Protein AF-A0A963H9W5-F1 (afdb_monomer)

Nearest PDB structures (foldseek):
  5zyt-assembly2_B  TM=5.255E-01  e=1.092E-01  Homo sapiens
  5zyt-assembly4_D  TM=5.184E-01  e=1.950E-01  Homo sapiens
  8xa9-assembly1_A  TM=5.156E-01  e=2.080E-01  Homo sapiens
  8xa9-assembly2_B  TM=5.276E-01  e=2.524E-01  Homo sapiens
  5zyv-assembly1_A  TM=4.195E-01  e=1.507E-01  Homo sapiens

Structure (mmCIF, N/CA/C/O backbone):
data_AF-A0A963H9W5-F1
#
_entry.id   AF-A0A963H9W5-F1
#
loop_
_atom_site.group_PDB
_atom_site.id
_atom_site.type_symbol
_atom_site.label_atom_id
_atom_site.label_alt_id
_atom_site.label_comp_id
_atom_site.label_asym_id
_atom_site.label_entity_id
_atom_site.label_seq_id
_atom_site.pdbx_PDB_ins_code
_atom_site.Cartn_x
_atom_site.Cartn_y
_atom_site.Cartn_z
_atom_site.occupancy
_atom_site.B_iso_or_equiv
_atom_site.auth_seq_id
_atom_site.auth_comp_id
_atom_site.auth_asym_id
_atom_site.auth_atom_id
_atom_site.pdbx_PDB_model_num
ATOM 1 N N . MET A 1 1 ? -11.598 -38.150 -34.534 1.00 44.69 1 MET A N 1
ATOM 2 C CA . MET A 1 1 ? -11.435 -37.574 -33.185 1.00 44.69 1 MET A CA 1
ATOM 3 C C . MET A 1 1 ? -10.420 -36.461 -33.322 1.00 44.69 1 MET A C 1
ATOM 5 O O . MET A 1 1 ? -9.277 -36.759 -33.633 1.00 44.69 1 MET A O 1
ATOM 9 N N . ASN A 1 2 ? -10.867 -35.208 -33.274 1.00 49.12 2 ASN A N 1
ATOM 10 C CA . ASN A 1 2 ? -9.996 -34.041 -33.373 1.00 49.12 2 ASN A CA 1
ATOM 11 C C . ASN A 1 2 ? -9.904 -33.465 -31.958 1.00 49.12 2 ASN A C 1
ATOM 13 O O . ASN A 1 2 ? -10.907 -32.974 -31.443 1.00 49.12 2 ASN A O 1
ATOM 17 N N . GLU A 1 3 ? -8.753 -33.626 -31.313 1.00 48.59 3 GLU A N 1
ATOM 18 C CA . GLU A 1 3 ? -8.461 -33.019 -30.011 1.00 48.59 3 GLU A CA 1
ATOM 19 C C . GLU A 1 3 ? -8.420 -31.488 -30.178 1.00 48.59 3 GLU A C 1
ATOM 21 O O . GLU A 1 3 ? -7.770 -31.000 -31.111 1.00 48.59 3 GLU A O 1
ATOM 26 N N . PRO A 1 4 ? -9.098 -30.699 -29.328 1.00 56.75 4 PRO A N 1
ATOM 27 C CA . PRO A 1 4 ? -8.979 -29.253 -29.380 1.00 56.75 4 PRO A CA 1
ATOM 28 C C . PRO A 1 4 ? -7.600 -28.851 -28.838 1.00 56.75 4 PRO A C 1
ATOM 30 O O . PRO A 1 4 ? -7.274 -29.073 -27.675 1.00 56.75 4 PRO A O 1
ATOM 33 N N . SER A 1 5 ? -6.777 -28.246 -29.695 1.00 60.03 5 SER A N 1
ATOM 34 C CA . SER A 1 5 ? -5.525 -27.606 -29.290 1.00 60.03 5 SER A CA 1
ATOM 35 C C . SER A 1 5 ? -5.830 -26.452 -28.324 1.00 60.03 5 SER A C 1
ATOM 37 O O . SER A 1 5 ? -6.477 -25.473 -28.695 1.00 60.03 5 SER A O 1
ATOM 39 N N . LEU A 1 6 ? -5.380 -26.577 -27.073 1.00 58.16 6 LEU A N 1
ATOM 40 C CA . LEU A 1 6 ? -5.360 -25.489 -26.093 1.00 58.16 6 LEU A CA 1
ATOM 41 C C . LEU A 1 6 ? -4.400 -24.398 -26.596 1.00 58.16 6 LEU A C 1
ATOM 43 O O . LEU A 1 6 ? -3.185 -24.588 -26.616 1.00 58.16 6 LEU A O 1
ATOM 47 N N . SER A 1 7 ? -4.948 -23.268 -27.048 1.00 60.91 7 SER A N 1
ATOM 48 C CA . SER A 1 7 ? -4.174 -22.131 -27.559 1.00 60.91 7 SER A CA 1
ATOM 49 C C . SER A 1 7 ? -3.337 -21.481 -26.450 1.00 60.91 7 SER A C 1
ATOM 51 O O . SER A 1 7 ? -3.874 -21.065 -25.425 1.00 60.91 7 SER A O 1
ATOM 53 N N . ALA A 1 8 ? -2.025 -21.354 -26.672 1.00 62.16 8 ALA A N 1
ATOM 54 C CA . ALA A 1 8 ? -1.064 -20.715 -25.763 1.00 62.16 8 ALA A CA 1
ATOM 55 C C . ALA A 1 8 ? -0.986 -19.176 -25.899 1.00 62.16 8 ALA A C 1
ATOM 57 O O . ALA A 1 8 ? -0.266 -18.524 -25.141 1.00 62.16 8 ALA A O 1
ATOM 58 N N . ALA A 1 9 ? -1.729 -18.584 -26.842 1.00 64.06 9 ALA A N 1
ATOM 59 C CA . ALA A 1 9 ? -1.754 -17.141 -27.097 1.00 64.06 9 ALA A CA 1
ATOM 60 C C . ALA A 1 9 ? -2.045 -16.251 -25.860 1.00 64.06 9 ALA A C 1
ATOM 62 O O . ALA A 1 9 ? -1.303 -15.288 -25.661 1.00 64.06 9 ALA A O 1
ATOM 63 N N . PRO A 1 10 ? -3.023 -16.561 -24.976 1.00 72.12 10 PRO A N 1
ATOM 64 C CA . PRO A 1 10 ? -3.359 -15.662 -23.86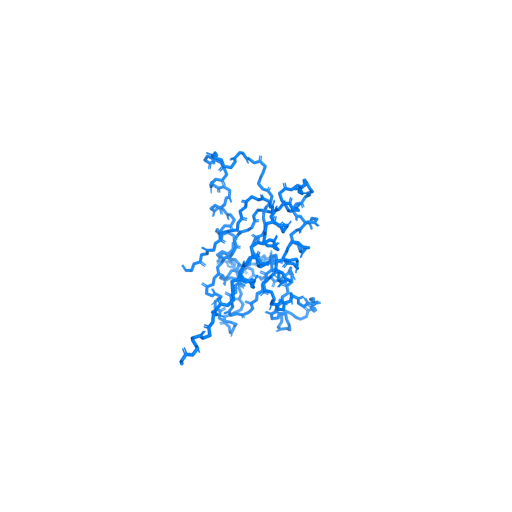6 1.00 72.12 10 PRO A CA 1
ATOM 65 C C . PRO A 1 10 ? -2.260 -15.590 -22.795 1.00 72.12 10 PRO A C 1
ATOM 67 O O . PRO A 1 10 ? -2.052 -14.543 -22.185 1.00 72.12 10 PRO A O 1
ATOM 70 N N . ALA A 1 11 ? -1.503 -16.672 -22.582 1.00 73.62 11 ALA A N 1
ATOM 71 C CA . ALA A 1 11 ? -0.398 -16.680 -21.622 1.00 73.62 11 ALA A CA 1
ATOM 72 C C . ALA A 1 11 ? 0.806 -15.860 -22.121 1.00 73.62 11 ALA A C 1
ATOM 74 O O . ALA A 1 11 ? 1.461 -15.170 -21.336 1.00 73.62 11 ALA A O 1
ATOM 75 N N . ALA A 1 12 ? 1.082 -15.899 -23.429 1.00 75.00 12 ALA A N 1
ATOM 76 C CA . ALA A 1 12 ? 2.146 -15.105 -24.039 1.00 75.00 12 ALA A CA 1
ATOM 77 C C . ALA A 1 12 ? 1.835 -13.596 -23.995 1.00 75.00 12 ALA A C 1
ATOM 79 O O . ALA A 1 12 ? 2.710 -12.800 -23.648 1.00 75.00 12 ALA A O 1
ATOM 80 N N . GLU A 1 13 ? 0.588 -13.200 -24.270 1.00 78.38 13 GLU A N 1
ATOM 81 C CA . GLU A 1 13 ? 0.131 -11.804 -24.171 1.00 78.38 13 GLU A CA 1
ATOM 82 C C . GLU A 1 13 ? 0.162 -11.271 -22.729 1.00 78.38 13 GLU A C 1
ATOM 84 O O .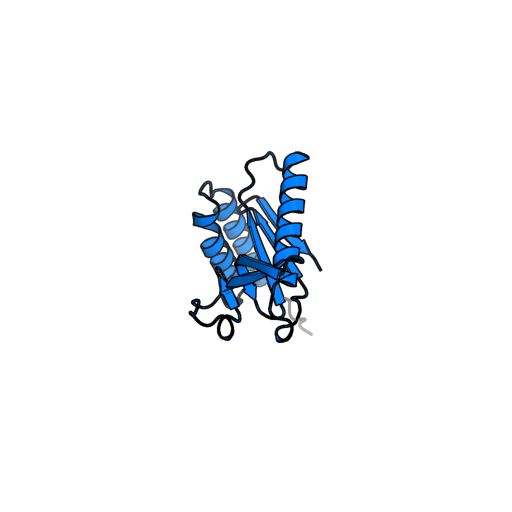 GLU A 1 13 ? 0.617 -10.146 -22.492 1.00 78.38 13 GLU A O 1
ATOM 89 N N . ALA A 1 14 ? -0.240 -12.090 -21.750 1.00 79.88 14 ALA A N 1
ATOM 90 C CA . ALA A 1 14 ? -0.131 -11.749 -20.331 1.00 79.88 14 ALA A CA 1
ATOM 91 C C . ALA A 1 14 ? 1.334 -11.532 -19.910 1.00 79.88 14 ALA A C 1
ATOM 93 O O . ALA A 1 14 ? 1.658 -10.543 -19.249 1.00 79.88 14 ALA A O 1
ATOM 94 N N . SER A 1 15 ? 2.245 -12.405 -20.355 1.00 84.00 15 SER A N 1
ATOM 95 C CA . SER A 1 15 ? 3.680 -12.259 -20.086 1.00 84.00 15 SER A CA 1
ATOM 96 C C . SER A 1 15 ? 4.271 -10.998 -20.727 1.00 84.00 15 SER A C 1
ATOM 98 O O . SER A 1 15 ? 5.108 -10.339 -20.109 1.00 84.00 15 SER A O 1
ATOM 100 N N . ALA A 1 16 ? 3.848 -10.641 -21.943 1.00 87.62 16 ALA A N 1
ATOM 101 C CA . ALA A 1 16 ? 4.291 -9.419 -22.614 1.00 87.62 16 ALA A CA 1
ATOM 102 C C . ALA A 1 16 ? 3.790 -8.157 -21.890 1.00 87.62 16 ALA A C 1
ATOM 104 O O . ALA A 1 16 ? 4.560 -7.219 -21.677 1.00 87.62 16 ALA A O 1
ATOM 105 N N . SER A 1 17 ? 2.531 -8.161 -21.443 1.00 91.62 17 SER A N 1
ATOM 106 C CA . SER A 1 17 ? 1.947 -7.069 -20.652 1.00 91.62 17 SER A CA 1
ATOM 107 C C . SER A 1 17 ? 2.672 -6.880 -19.316 1.00 91.62 17 SER A C 1
ATOM 109 O O . SER A 1 17 ? 3.019 -5.755 -18.952 1.00 91.62 17 SER A O 1
ATOM 111 N N . ALA A 1 18 ? 2.989 -7.977 -18.619 1.00 93.69 18 ALA A N 1
ATOM 112 C CA . ALA A 1 18 ? 3.764 -7.934 -17.380 1.00 93.69 18 ALA A CA 1
ATOM 113 C C . ALA A 1 18 ? 5.188 -7.397 -17.609 1.00 93.69 18 ALA A C 1
ATOM 115 O O . ALA A 1 18 ? 5.662 -6.550 -16.850 1.00 93.69 18 ALA A O 1
ATOM 116 N N . 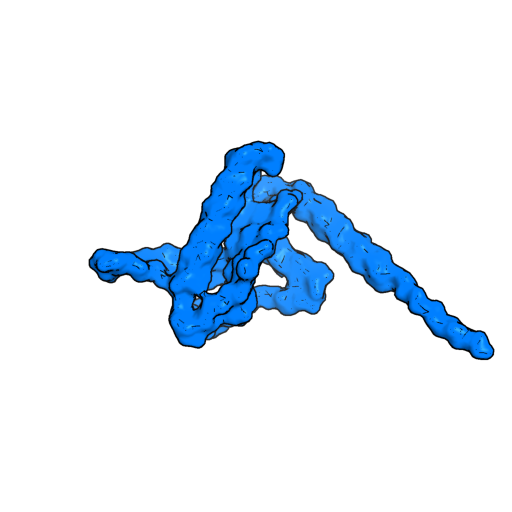ALA A 1 19 ? 5.861 -7.828 -18.681 1.00 95.38 19 ALA A N 1
ATOM 117 C CA . ALA A 1 19 ? 7.190 -7.329 -19.031 1.00 95.38 19 ALA A CA 1
ATOM 118 C C . ALA A 1 19 ? 7.181 -5.820 -19.332 1.00 95.38 19 ALA A C 1
ATOM 120 O O . ALA A 1 19 ? 8.050 -5.092 -18.850 1.00 95.38 19 ALA A O 1
ATOM 121 N N . ALA A 1 20 ? 6.178 -5.333 -20.071 1.00 95.62 20 ALA A N 1
ATOM 122 C CA . ALA A 1 20 ? 6.015 -3.909 -20.362 1.00 95.62 20 ALA A CA 1
ATOM 123 C C . ALA A 1 20 ? 5.752 -3.082 -19.090 1.00 95.62 20 ALA A C 1
ATOM 125 O O . ALA A 1 20 ? 6.347 -2.017 -18.910 1.00 95.62 20 ALA A O 1
ATOM 126 N N . PHE A 1 21 ? 4.915 -3.592 -18.179 1.00 95.50 21 PHE A N 1
ATOM 127 C CA . PHE A 1 21 ? 4.675 -2.978 -16.871 1.00 95.50 21 PHE A CA 1
ATOM 128 C C . PHE A 1 21 ? 5.969 -2.863 -16.051 1.00 95.50 21 PHE A C 1
ATOM 130 O O . PHE A 1 21 ? 6.301 -1.779 -15.567 1.00 95.50 21 PHE A O 1
ATOM 137 N N . VAL A 1 22 ? 6.735 -3.955 -15.940 1.00 94.94 22 VAL A N 1
ATOM 138 C CA . VAL A 1 22 ? 8.008 -3.971 -15.203 1.00 94.94 22 VAL A CA 1
ATOM 139 C C . VAL A 1 22 ? 9.018 -3.008 -15.829 1.00 94.94 22 VAL A C 1
ATOM 141 O O . VAL A 1 22 ? 9.664 -2.257 -15.102 1.00 94.94 22 VAL A O 1
ATOM 144 N N . ALA A 1 23 ? 9.139 -2.981 -17.160 1.00 95.06 23 ALA A N 1
ATOM 145 C CA . ALA A 1 23 ? 10.058 -2.083 -17.859 1.00 95.06 23 ALA A CA 1
ATOM 146 C C . ALA A 1 23 ? 9.743 -0.603 -17.587 1.00 95.06 23 ALA A C 1
ATOM 148 O O . ALA A 1 23 ? 10.649 0.169 -17.274 1.00 95.06 23 ALA A O 1
ATOM 149 N N . ARG A 1 24 ? 8.459 -0.220 -17.640 1.00 94.62 24 ARG A N 1
ATOM 150 C CA . ARG A 1 24 ? 8.003 1.142 -17.328 1.00 94.62 24 ARG A CA 1
ATOM 151 C C . ARG A 1 24 ? 8.392 1.556 -15.912 1.00 94.62 24 ARG A C 1
ATOM 153 O O . ARG A 1 24 ? 8.981 2.615 -15.722 1.00 94.62 24 ARG A O 1
ATOM 160 N N . TRP A 1 25 ? 8.057 0.734 -14.921 1.00 95.06 25 TRP A N 1
ATOM 161 C CA . TRP A 1 25 ? 8.214 1.116 -13.517 1.00 95.06 25 TRP A CA 1
ATOM 162 C C . TRP A 1 25 ? 9.637 0.957 -12.986 1.00 95.06 25 TRP A C 1
ATOM 164 O O . TRP A 1 25 ? 10.014 1.688 -12.076 1.00 95.06 25 TRP A O 1
ATOM 174 N N . ARG A 1 26 ? 10.468 0.102 -13.598 1.00 92.06 26 ARG A N 1
ATOM 175 C CA . ARG A 1 26 ? 11.921 0.082 -13.347 1.00 92.06 26 ARG A CA 1
ATOM 176 C C . ARG A 1 26 ? 12.618 1.378 -13.758 1.00 92.06 26 ARG A C 1
ATOM 178 O O . ARG A 1 26 ? 13.614 1.740 -13.146 1.00 92.06 26 ARG A O 1
ATOM 185 N N . ALA A 1 27 ? 12.111 2.067 -14.779 1.00 89.81 27 ALA A N 1
ATOM 186 C CA . ALA A 1 27 ? 12.678 3.329 -15.253 1.00 89.81 27 ALA A CA 1
ATOM 187 C C . ALA A 1 27 ? 12.223 4.557 -14.436 1.00 89.81 27 ALA A C 1
ATOM 189 O O . ALA A 1 27 ? 12.687 5.663 -14.699 1.00 89.81 27 ALA A O 1
ATOM 190 N N . ALA A 1 28 ? 11.314 4.392 -13.468 1.00 87.62 28 ALA A N 1
ATOM 191 C CA . ALA A 1 28 ? 10.773 5.499 -12.687 1.00 87.62 28 ALA A CA 1
ATOM 192 C C . ALA A 1 28 ? 11.729 5.928 -11.552 1.00 87.62 28 ALA A C 1
ATOM 194 O O . ALA A 1 28 ? 11.960 5.198 -10.584 1.00 87.62 28 ALA A O 1
ATOM 195 N N . ASP A 1 29 ? 12.231 7.160 -11.620 1.00 79.06 29 ASP A N 1
ATOM 196 C CA . ASP A 1 29 ? 13.171 7.753 -10.655 1.00 79.06 29 ASP A CA 1
ATOM 197 C C . ASP A 1 29 ? 12.535 8.797 -9.711 1.00 79.06 29 ASP A C 1
ATOM 199 O O . ASP A 1 29 ? 13.181 9.273 -8.774 1.00 79.06 29 ASP A O 1
ATOM 203 N N . GLY A 1 30 ? 11.249 9.105 -9.911 1.00 77.75 30 GLY A N 1
ATOM 204 C CA . GLY A 1 30 ? 10.473 10.038 -9.088 1.00 77.75 30 GLY A CA 1
ATOM 205 C C . GLY A 1 30 ? 10.333 9.638 -7.609 1.00 77.75 30 GLY A C 1
ATOM 206 O O . GLY A 1 30 ? 10.663 8.522 -7.190 1.00 77.75 30 GLY A O 1
ATOM 207 N N . SER A 1 31 ? 9.832 10.576 -6.795 1.00 79.81 31 SER A N 1
ATOM 208 C CA . SER A 1 31 ? 9.613 10.366 -5.357 1.00 79.81 31 SER A CA 1
ATOM 209 C C . SER A 1 31 ? 8.552 9.295 -5.073 1.00 79.81 31 SER A C 1
ATOM 211 O O . SER A 1 31 ? 7.727 8.974 -5.926 1.00 79.81 31 SER A O 1
ATOM 213 N N . GLU A 1 32 ? 8.559 8.775 -3.842 1.00 72.81 32 GLU A N 1
ATOM 214 C CA . GLU A 1 32 ? 7.559 7.826 -3.327 1.00 72.81 32 GLU A CA 1
ATOM 215 C C . GLU A 1 32 ? 6.129 8.307 -3.606 1.00 72.81 32 GLU A C 1
ATOM 217 O O . GLU A 1 32 ? 5.382 7.656 -4.337 1.00 72.81 32 GLU A O 1
ATOM 222 N N . LEU A 1 33 ? 5.803 9.513 -3.124 1.00 78.12 33 LEU A N 1
ATOM 223 C CA . LEU A 1 33 ? 4.481 10.130 -3.242 1.00 78.12 33 LEU A CA 1
ATOM 224 C C . LEU A 1 33 ? 4.063 10.387 -4.698 1.00 78.12 33 LEU A C 1
ATOM 226 O O . LEU A 1 33 ? 2.876 10.361 -5.004 1.00 78.12 33 LEU A O 1
ATOM 230 N N . ALA A 1 34 ? 5.019 10.626 -5.600 1.00 83.88 34 ALA A N 1
ATOM 231 C CA . ALA A 1 34 ? 4.712 10.919 -6.998 1.00 83.88 34 ALA A CA 1
ATOM 232 C C . ALA A 1 34 ? 4.206 9.689 -7.766 1.00 83.88 34 ALA A C 1
ATOM 234 O O . ALA A 1 34 ? 3.433 9.837 -8.709 1.00 83.88 34 ALA A O 1
ATOM 235 N N . ASN A 1 35 ? 4.646 8.485 -7.382 1.00 90.38 35 ASN A N 1
ATOM 236 C CA . ASN A 1 35 ? 4.518 7.310 -8.240 1.00 90.38 35 ASN A CA 1
ATOM 237 C C . ASN A 1 35 ? 3.620 6.206 -7.682 1.00 90.38 35 ASN A C 1
ATOM 239 O O . ASN A 1 35 ? 3.022 5.490 -8.483 1.00 90.38 35 ASN A O 1
ATOM 243 N N . TYR A 1 36 ? 3.497 6.036 -6.360 1.00 94.06 36 TYR A N 1
ATOM 244 C CA . TYR A 1 36 ? 2.861 4.825 -5.822 1.00 94.06 36 TYR A CA 1
ATOM 245 C C . TYR A 1 36 ? 1.381 4.678 -6.222 1.00 94.06 36 TYR A C 1
ATOM 247 O O . TYR A 1 36 ? 0.960 3.580 -6.578 1.00 94.06 36 TYR A O 1
ATOM 255 N N . GLN A 1 37 ? 0.591 5.760 -6.235 1.00 96.38 37 GLN A N 1
ATOM 256 C CA . GLN A 1 37 ? -0.831 5.678 -6.609 1.00 96.38 37 GLN A CA 1
ATOM 257 C C . GLN A 1 37 ? -1.010 5.305 -8.082 1.00 96.38 37 GLN A C 1
ATOM 259 O O . GLN A 1 37 ? -1.837 4.455 -8.422 1.00 96.38 37 GLN A O 1
ATOM 264 N N . LEU A 1 38 ? -0.201 5.903 -8.963 1.00 96.25 38 LEU A N 1
ATOM 265 C CA . LEU A 1 38 ? -0.214 5.579 -10.386 1.00 96.25 38 LEU A CA 1
ATOM 266 C C . LEU A 1 38 ? 0.293 4.149 -10.627 1.00 96.25 38 LEU A C 1
ATOM 268 O O . LEU A 1 38 ? -0.298 3.429 -11.425 1.00 96.25 38 LEU A O 1
ATOM 272 N N . PHE A 1 39 ? 1.317 3.710 -9.889 1.00 96.88 39 PHE A N 1
ATOM 273 C CA . PHE A 1 39 ? 1.811 2.333 -9.91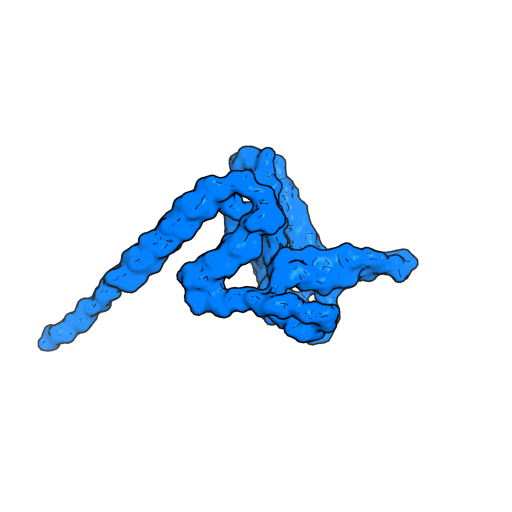3 1.00 96.88 39 PHE A CA 1
ATOM 274 C C . PHE A 1 39 ? 0.725 1.332 -9.527 1.00 96.88 39 PHE A C 1
ATOM 276 O O . PHE A 1 39 ? 0.481 0.388 -10.273 1.00 96.88 39 PHE A O 1
ATOM 283 N N . VAL A 1 40 ? 0.038 1.551 -8.403 1.00 97.69 40 VAL A N 1
ATOM 284 C CA . VAL A 1 40 ? -1.053 0.679 -7.943 1.00 97.69 40 VAL A CA 1
ATOM 285 C C . VAL A 1 40 ? -2.203 0.670 -8.950 1.00 97.69 40 VAL A C 1
ATOM 287 O O . VAL A 1 40 ? -2.737 -0.392 -9.251 1.00 97.69 40 VAL A O 1
ATOM 290 N N . THR A 1 41 ? -2.550 1.820 -9.529 1.00 97.88 41 THR A N 1
ATOM 291 C CA . THR A 1 41 ? -3.596 1.914 -10.562 1.00 97.88 41 THR A CA 1
ATOM 292 C C . THR A 1 41 ? -3.222 1.126 -11.822 1.00 97.88 41 THR A C 1
ATOM 294 O O . THR A 1 41 ? -4.037 0.368 -12.352 1.00 97.88 41 THR A O 1
ATOM 297 N N . ASP A 1 42 ? -1.981 1.259 -12.295 1.00 97.50 42 ASP A N 1
ATOM 298 C CA . ASP A 1 42 ? -1.479 0.494 -13.439 1.00 97.50 42 ASP A CA 1
ATOM 299 C C . ASP A 1 42 ? -1.382 -1.008 -13.117 1.00 97.50 42 ASP A C 1
ATOM 301 O O . ASP A 1 42 ? -1.657 -1.830 -13.990 1.00 97.50 42 ASP A O 1
ATOM 305 N N . LEU A 1 43 ? -1.049 -1.377 -11.874 1.00 96.94 43 LEU A N 1
ATOM 306 C CA . LEU A 1 43 ? -1.023 -2.769 -11.418 1.00 96.94 43 LEU A CA 1
ATOM 307 C C . LEU A 1 43 ? -2.432 -3.373 -11.396 1.00 96.94 43 LEU A C 1
ATOM 309 O O . LEU A 1 43 ? -2.617 -4.484 -11.882 1.00 96.94 43 LEU A O 1
ATOM 313 N N . CYS A 1 44 ? -3.436 -2.639 -10.906 1.00 97.94 44 CYS A N 1
ATOM 314 C CA . CYS A 1 44 ? -4.836 -3.061 -10.977 1.00 97.94 44 CYS A CA 1
ATOM 315 C C . CYS A 1 44 ? -5.267 -3.320 -12.424 1.00 97.94 44 CYS A C 1
ATOM 317 O O . CYS A 1 44 ? -5.877 -4.348 -12.703 1.00 97.94 44 CYS A O 1
ATOM 319 N N . ARG A 1 45 ? -4.894 -2.428 -13.353 1.00 97.19 45 ARG A N 1
ATOM 320 C CA . ARG A 1 45 ? -5.179 -2.602 -14.784 1.00 97.19 45 ARG A CA 1
ATOM 321 C C . ARG A 1 45 ? -4.488 -3.837 -15.363 1.00 97.19 45 ARG A C 1
ATOM 323 O O . ARG A 1 45 ? -5.106 -4.558 -16.134 1.00 97.19 45 ARG A O 1
ATOM 330 N N . LEU A 1 46 ? -3.226 -4.081 -15.003 1.00 96.56 46 LEU A N 1
ATOM 331 C CA . LEU A 1 46 ? -2.490 -5.271 -15.442 1.00 96.56 46 LEU A CA 1
ATOM 332 C C . LEU A 1 46 ? -3.149 -6.566 -14.945 1.00 96.56 46 LEU A C 1
ATOM 334 O O . LEU A 1 46 ? -3.183 -7.551 -15.675 1.00 96.56 46 LEU A O 1
ATOM 338 N N . LEU A 1 47 ? -3.641 -6.561 -13.705 1.00 94.75 47 LEU A N 1
ATOM 339 C CA . LEU A 1 47 ? -4.273 -7.713 -13.059 1.00 94.75 47 LEU A CA 1
ATOM 340 C C . LEU A 1 47 ? -5.771 -7.854 -13.376 1.00 94.75 47 LEU A C 1
ATOM 342 O O . LEU A 1 47 ? -6.389 -8.794 -12.884 1.00 94.75 47 LEU A O 1
ATOM 346 N N . ASP A 1 48 ? -6.343 -6.934 -14.156 1.00 96.12 48 ASP A N 1
ATOM 347 C CA . ASP A 1 48 ? -7.779 -6.846 -14.449 1.00 96.12 48 ASP A CA 1
ATOM 348 C C . ASP A 1 48 ? -8.661 -6.860 -13.184 1.00 96.12 48 ASP A C 1
ATOM 350 O O . ASP A 1 48 ? -9.660 -7.571 -13.069 1.00 96.12 48 ASP A O 1
ATOM 354 N N . VAL A 1 49 ? -8.264 -6.068 -12.183 1.00 96.69 49 VAL A N 1
ATOM 355 C CA . VAL A 1 49 ? -9.024 -5.873 -10.940 1.00 96.69 49 VAL A CA 1
ATOM 356 C C . VAL A 1 49 ? -9.449 -4.413 -10.783 1.00 96.69 49 VAL A C 1
ATOM 358 O O . VAL A 1 49 ? -8.786 -3.516 -11.315 1.00 96.69 49 VAL A O 1
ATOM 361 N N . PRO A 1 50 ? -10.522 -4.129 -10.017 1.00 97.81 50 PRO A N 1
ATOM 362 C CA . PRO A 1 50 ? -10.903 -2.756 -9.708 1.00 97.81 50 PRO A CA 1
ATOM 363 C C . PRO A 1 50 ? -9.743 -1.961 -9.098 1.00 97.81 50 PRO A C 1
ATOM 365 O O . PRO A 1 50 ? -8.920 -2.504 -8.358 1.00 97.81 50 PRO A O 1
ATOM 368 N N . SER A 1 51 ? -9.688 -0.666 -9.398 1.00 98.00 51 SER A N 1
ATOM 369 C CA . SER A 1 51 ? -8.782 0.283 -8.743 1.00 98.00 51 SER A CA 1
ATOM 370 C C . SER A 1 51 ? -9.410 0.851 -7.462 1.00 98.00 51 SER A C 1
ATOM 372 O O . SER A 1 51 ? -10.630 0.758 -7.308 1.00 98.00 51 SER A O 1
ATOM 374 N N . PRO A 1 52 ? -8.610 1.439 -6.551 1.00 98.31 52 PRO A N 1
ATOM 375 C CA . PRO A 1 52 ? -9.145 2.153 -5.394 1.00 98.31 52 PRO A CA 1
ATOM 376 C C . PRO A 1 52 ? -10.106 3.278 -5.803 1.00 98.31 52 PRO A C 1
ATOM 378 O O . PRO A 1 52 ? -9.910 3.939 -6.824 1.00 98.31 52 PRO A O 1
ATOM 381 N N . GLU A 1 53 ? -11.126 3.500 -4.985 1.00 98.00 53 GLU A N 1
ATOM 382 C CA . GLU A 1 53 ? -12.144 4.534 -5.150 1.00 98.00 53 GLU A CA 1
ATOM 383 C C . GLU A 1 53 ? -11.669 5.889 -4.587 1.00 98.00 53 GLU A C 1
ATOM 385 O O . GLU A 1 53 ? -10.718 5.946 -3.793 1.00 98.00 53 GLU A O 1
ATOM 390 N N . PRO A 1 54 ? -12.311 7.008 -4.979 1.00 97.44 54 PRO A N 1
ATOM 391 C CA . PRO A 1 54 ? -12.086 8.301 -4.342 1.00 97.44 54 PRO A CA 1
ATOM 392 C C . PRO A 1 54 ? -12.325 8.236 -2.829 1.00 97.44 54 PRO A C 1
ATOM 394 O O . PRO A 1 54 ? -13.293 7.641 -2.367 1.00 97.44 54 PRO A O 1
ATOM 397 N N . ALA A 1 55 ? -11.457 8.882 -2.051 1.00 96.44 55 ALA A N 1
ATOM 398 C CA . ALA A 1 55 ? -11.631 8.948 -0.607 1.00 96.44 55 ALA A CA 1
ATOM 399 C C . ALA A 1 55 ? -12.760 9.916 -0.213 1.00 96.44 55 ALA A C 1
ATOM 401 O O . ALA A 1 55 ? -12.899 11.004 -0.774 1.00 96.44 55 ALA A O 1
ATOM 402 N N . HIS A 1 56 ? -13.505 9.537 0.819 1.00 95.38 56 HIS A N 1
ATOM 403 C CA . HIS A 1 56 ? -14.534 10.331 1.478 1.00 95.38 56 HIS A CA 1
ATOM 404 C C . HIS A 1 56 ? -14.056 10.841 2.846 1.00 95.38 56 HIS A C 1
ATOM 406 O O . HIS A 1 56 ? -13.131 10.285 3.452 1.00 95.38 56 HIS A O 1
ATOM 412 N N . ASP A 1 57 ? -14.702 11.895 3.356 1.00 93.19 57 ASP A N 1
ATOM 413 C CA . ASP A 1 57 ? -14.402 12.445 4.684 1.00 93.19 57 ASP A CA 1
ATOM 414 C C . ASP A 1 57 ? -14.691 11.439 5.803 1.00 93.19 57 ASP A C 1
ATOM 416 O O . ASP A 1 57 ? -13.901 11.311 6.747 1.00 93.19 57 ASP A O 1
ATOM 420 N N . ASP A 1 58 ? -15.794 10.693 5.679 1.00 91.50 58 ASP A N 1
ATOM 421 C CA . ASP A 1 58 ? -16.101 9.599 6.585 1.00 91.50 58 ASP A CA 1
ATOM 422 C C . ASP A 1 58 ? -15.272 8.363 6.231 1.00 91.50 58 ASP A C 1
ATOM 424 O O . ASP A 1 58 ? -15.401 7.728 5.188 1.00 91.50 58 ASP A O 1
ATOM 428 N N . SER A 1 59 ? -14.418 7.992 7.174 1.00 88.50 59 SER A N 1
ATOM 429 C CA . SER A 1 59 ? -13.576 6.806 7.110 1.00 88.50 59 SER A CA 1
ATOM 430 C C . SER A 1 59 ? -14.348 5.495 6.920 1.00 88.50 59 SER A C 1
ATOM 432 O O . SER A 1 59 ? -13.781 4.535 6.401 1.00 88.50 59 SER A O 1
ATOM 434 N N . ARG A 1 60 ? -15.619 5.432 7.326 1.00 89.06 60 ARG A N 1
ATOM 435 C CA . ARG A 1 60 ? -16.459 4.233 7.184 1.00 89.06 60 ARG A CA 1
ATOM 436 C C . ARG A 1 60 ? -16.823 3.939 5.730 1.00 89.06 60 ARG A C 1
ATOM 438 O O . ARG A 1 60 ? -16.937 2.769 5.377 1.00 89.06 60 ARG A O 1
ATOM 445 N N . ASP A 1 61 ? -16.894 4.970 4.894 1.00 92.88 61 ASP A N 1
ATOM 446 C CA . ASP A 1 61 ? -17.194 4.843 3.463 1.00 92.88 61 ASP A CA 1
ATOM 447 C C . ASP A 1 61 ? -15.946 4.458 2.645 1.00 92.88 61 ASP A C 1
ATOM 449 O O . ASP A 1 61 ? -16.025 4.058 1.489 1.00 92.88 61 ASP A O 1
ATOM 453 N N . ASN A 1 62 ? -14.766 4.492 3.268 1.00 96.56 62 ASN A N 1
ATOM 454 C CA . ASN A 1 62 ? -13.481 4.239 2.625 1.00 96.56 62 ASN A CA 1
ATOM 455 C C . ASN A 1 62 ? -13.095 2.750 2.674 1.00 96.56 62 ASN A C 1
ATOM 457 O O . ASN A 1 62 ? -12.171 2.350 3.393 1.00 96.56 62 ASN A O 1
ATOM 461 N N . ALA A 1 63 ? -13.834 1.911 1.941 1.00 97.38 63 ALA A N 1
ATOM 462 C CA . ALA A 1 63 ? -13.617 0.461 1.901 1.00 97.38 63 ALA A CA 1
ATOM 463 C C . ALA A 1 63 ? -12.468 0.024 0.977 1.00 97.38 63 ALA A C 1
ATOM 465 O O . ALA A 1 63 ? -11.827 -0.985 1.266 1.00 97.38 63 ALA A O 1
ATOM 466 N N . TYR A 1 64 ? -12.183 0.761 -0.099 1.00 98.38 64 TYR A N 1
ATOM 467 C CA . TYR A 1 64 ? -11.016 0.534 -0.951 1.00 98.38 64 TYR A CA 1
ATOM 468 C C . TYR A 1 64 ? -10.478 1.866 -1.472 1.00 98.38 64 TYR A C 1
ATOM 470 O O . TYR A 1 64 ? -10.987 2.371 -2.461 1.00 98.38 64 TYR A O 1
ATOM 478 N N . VAL A 1 65 ? -9.492 2.462 -0.799 1.00 98.56 65 VAL A N 1
ATOM 479 C CA . VAL A 1 65 ? -9.034 3.831 -1.102 1.00 98.56 65 VAL A CA 1
ATOM 480 C C . VAL A 1 65 ? -7.526 3.984 -0.932 1.00 98.56 65 VAL A C 1
ATOM 482 O O . VAL A 1 65 ? -6.883 3.223 -0.199 1.00 98.56 65 VAL A O 1
ATOM 485 N N . PHE A 1 66 ? -6.980 5.024 -1.555 1.00 98.38 66 PHE A N 1
ATOM 486 C CA . PHE A 1 66 ? -5.673 5.559 -1.188 1.00 98.38 66 PHE A CA 1
ATOM 487 C C . PHE A 1 66 ? -5.756 6.419 0.081 1.00 98.38 66 PHE A C 1
ATOM 489 O O . PHE A 1 66 ? -6.811 6.958 0.416 1.00 98.38 66 PHE A O 1
ATOM 496 N N . GLU A 1 67 ? -4.629 6.562 0.778 1.00 97.00 67 GLU A N 1
ATOM 497 C CA . GLU A 1 67 ? -4.464 7.439 1.947 1.00 97.00 67 GLU A CA 1
ATOM 498 C C . GLU A 1 67 ? -5.519 7.251 3.060 1.00 97.00 67 GLU A C 1
ATOM 500 O O . GLU A 1 67 ? -5.969 8.213 3.698 1.00 97.00 67 GLU A O 1
ATOM 505 N N . ARG A 1 68 ? -5.918 6.003 3.342 1.00 97.62 68 ARG A N 1
ATOM 506 C CA . ARG A 1 68 ? -6.914 5.690 4.381 1.00 97.62 68 ARG A CA 1
ATOM 507 C C . ARG A 1 68 ? -6.422 6.174 5.745 1.00 97.62 68 ARG A C 1
ATOM 509 O O . ARG A 1 68 ? -5.4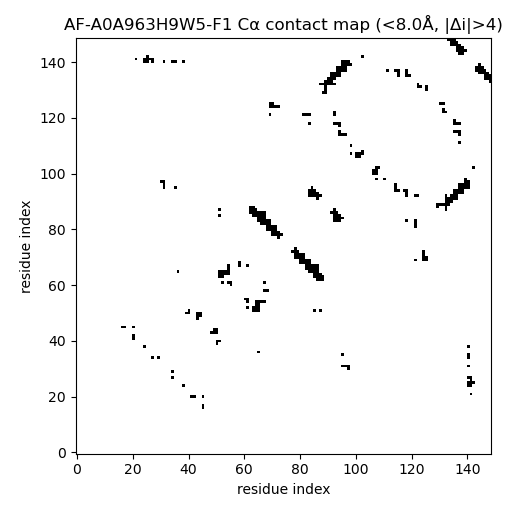75 5.630 6.311 1.00 97.62 68 ARG A O 1
ATOM 516 N N . ARG A 1 69 ? -7.104 7.176 6.303 1.00 97.00 69 ARG A N 1
ATOM 517 C CA . ARG A 1 69 ? -6.819 7.720 7.642 1.00 97.00 69 ARG A CA 1
ATOM 518 C C . ARG A 1 69 ? -7.032 6.659 8.718 1.00 97.00 69 ARG A C 1
ATOM 520 O O . ARG A 1 69 ? -8.021 5.938 8.672 1.00 97.00 69 ARG A O 1
ATOM 527 N N . VAL A 1 70 ? -6.160 6.608 9.715 1.00 95.94 70 VAL A N 1
ATOM 528 C CA . VAL A 1 70 ? -6.302 5.756 10.904 1.00 95.94 70 VAL A CA 1
ATOM 529 C C . VAL A 1 70 ? -5.874 6.513 12.157 1.00 95.94 70 VAL A C 1
ATOM 531 O O . VAL A 1 70 ? -5.145 7.504 12.080 1.00 95.94 70 VAL A O 1
ATOM 534 N N . SER A 1 71 ? -6.332 6.054 13.319 1.00 95.31 71 SER A N 1
ATOM 535 C CA . SER A 1 71 ? -5.972 6.630 14.615 1.00 95.31 71 SER A CA 1
ATOM 536 C C . SER A 1 71 ? -5.275 5.582 15.470 1.00 95.31 71 SER A C 1
ATOM 538 O O . SER A 1 71 ? -5.840 4.532 15.765 1.00 95.31 71 SER A O 1
ATOM 540 N N . PHE A 1 72 ? -4.056 5.881 15.895 1.00 94.50 72 PHE A N 1
ATOM 541 C CA . PHE A 1 72 ? -3.315 5.078 16.854 1.00 94.50 72 PHE A CA 1
ATOM 542 C C . PHE A 1 72 ? -3.689 5.507 18.263 1.00 94.50 72 PHE A C 1
ATOM 544 O O . PHE A 1 72 ? -3.658 6.697 18.568 1.00 94.50 72 PHE A O 1
ATOM 551 N N . ARG A 1 73 ? -4.021 4.541 19.119 1.00 90.50 73 ARG A N 1
ATOM 552 C CA . ARG A 1 73 ? -4.274 4.766 20.545 1.00 90.50 73 ARG A CA 1
ATOM 553 C C . ARG A 1 73 ? -3.052 4.318 21.338 1.00 90.50 73 ARG A C 1
ATOM 555 O O . ARG A 1 73 ? -2.578 3.201 21.134 1.00 90.50 73 ARG A O 1
ATOM 562 N N . HIS A 1 74 ? -2.572 5.170 22.235 1.00 89.88 74 HIS A N 1
ATOM 563 C CA . HIS A 1 74 ? -1.397 4.918 23.069 1.00 89.88 74 HIS A CA 1
ATOM 564 C C . HIS A 1 74 ? -1.809 4.554 24.500 1.00 89.88 74 HIS A C 1
ATOM 566 O O . HIS A 1 74 ? -2.911 4.875 24.948 1.00 89.88 74 HIS A O 1
ATOM 572 N N . GLY A 1 75 ? -0.929 3.860 25.227 1.00 88.56 75 GLY A N 1
ATOM 573 C CA . GLY A 1 75 ? -1.212 3.379 26.589 1.00 88.56 75 GLY A CA 1
ATOM 574 C C . GLY A 1 75 ? -1.362 4.489 27.637 1.00 88.56 75 GLY A C 1
ATOM 575 O O . GLY A 1 75 ? -1.956 4.263 28.684 1.00 88.56 75 GLY A O 1
ATOM 576 N N . ASP A 1 76 ? -0.867 5.688 27.338 1.00 92.44 76 ASP A N 1
ATOM 577 C CA . ASP A 1 76 ? -1.026 6.900 28.150 1.00 92.44 76 ASP A CA 1
ATOM 578 C C . ASP A 1 76 ? -2.362 7.629 27.896 1.00 92.44 76 ASP A C 1
ATOM 580 O O . ASP A 1 76 ? -2.608 8.696 28.454 1.00 92.44 76 ASP A O 1
ATOM 584 N N . GLY A 1 77 ? -3.230 7.062 27.049 1.00 92.06 77 GLY A N 1
ATOM 585 C CA . GLY A 1 77 ? -4.513 7.643 26.657 1.00 92.06 77 GLY A CA 1
ATOM 586 C C . GLY A 1 77 ? -4.423 8.653 25.512 1.00 92.06 77 GLY A C 1
ATOM 587 O O . GLY A 1 77 ? -5.462 9.097 25.020 1.00 92.06 77 GLY A O 1
ATOM 588 N N . SER A 1 78 ? -3.220 8.998 25.047 1.00 93.31 78 SER A N 1
ATOM 589 C CA . SER A 1 78 ? -3.047 9.868 23.887 1.00 93.31 78 SER A CA 1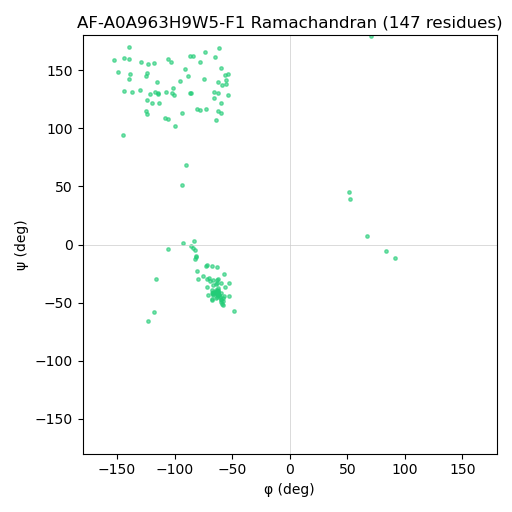
ATOM 590 C C . SER A 1 78 ? -3.389 9.140 22.582 1.00 93.31 78 SER A C 1
ATOM 592 O O . SER A 1 78 ? -3.561 7.917 22.521 1.00 93.31 78 SER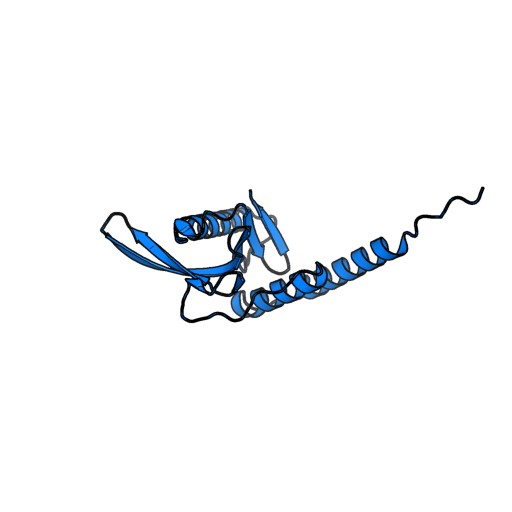 A O 1
ATOM 594 N N . SER A 1 79 ? -3.545 9.901 21.500 1.00 94.69 79 SER A N 1
ATOM 595 C CA . SER A 1 79 ? -3.750 9.341 20.167 1.00 94.69 79 SER A CA 1
ATOM 596 C C . SER A 1 79 ? -2.961 10.115 19.124 1.00 94.69 79 SER A C 1
ATOM 598 O O . SER A 1 79 ? -2.808 11.330 19.229 1.00 94.69 79 SER A O 1
ATOM 600 N N . SER A 1 80 ? -2.486 9.413 18.100 1.00 95.38 80 SER A N 1
ATOM 601 C CA . SER A 1 80 ? -1.871 10.021 16.919 1.00 95.38 80 SER A CA 1
ATOM 602 C C . SER A 1 80 ? -2.597 9.590 15.649 1.00 95.38 80 SER A C 1
ATOM 604 O O . SER A 1 80 ? -3.259 8.553 15.609 1.00 95.38 80 SER A O 1
ATOM 606 N N . SER A 1 81 ? -2.508 10.405 14.602 1.00 95.62 81 SER A N 1
ATOM 607 C CA . SER A 1 81 ? -3.066 10.080 13.292 1.00 95.62 81 SER A CA 1
ATOM 608 C C . SER A 1 81 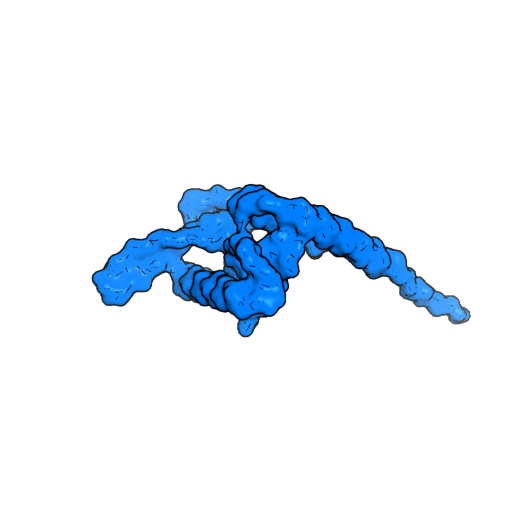? -2.038 9.373 12.409 1.00 95.62 81 SER A C 1
ATOM 610 O O . SER A 1 81 ? -0.831 9.581 12.522 1.00 95.62 81 SER A O 1
ATOM 612 N N . GLY A 1 82 ? -2.539 8.533 11.510 1.00 96.06 82 GLY A N 1
ATOM 613 C CA . GLY A 1 82 ? -1.785 7.898 10.438 1.00 96.06 82 GLY A CA 1
ATOM 614 C C . GLY A 1 82 ? -2.592 7.854 9.150 1.00 96.06 82 GLY A C 1
ATOM 615 O O . GLY A 1 82 ? -3.794 8.133 9.147 1.00 96.06 82 GLY A O 1
ATOM 616 N N . ARG A 1 83 ? -1.929 7.492 8.054 1.00 96.81 83 ARG A N 1
ATOM 617 C CA . ARG A 1 83 ? -2.553 7.219 6.760 1.00 96.81 83 ARG A CA 1
ATOM 618 C C . ARG A 1 83 ? -1.917 5.964 6.179 1.00 96.81 83 ARG A C 1
ATOM 620 O O . ARG A 1 83 ? -0.700 5.864 6.199 1.00 96.81 83 ARG A O 1
ATOM 627 N N . ILE A 1 84 ? -2.748 5.039 5.721 1.00 98.06 84 ILE A N 1
ATOM 628 C CA . ILE A 1 84 ? -2.336 3.863 4.956 1.00 98.06 84 ILE A CA 1
ATOM 629 C C . ILE A 1 84 ? -2.269 4.273 3.492 1.00 98.06 84 ILE A C 1
ATOM 631 O O . ILE A 1 84 ? -3.253 4.824 2.995 1.00 98.06 84 ILE A O 1
ATOM 635 N N . ASP A 1 85 ? -1.177 3.968 2.795 1.00 98.00 85 ASP A N 1
ATOM 636 C CA . ASP A 1 85 ? -1.015 4.376 1.397 1.00 98.00 85 ASP A CA 1
ATOM 637 C C . ASP A 1 85 ? -2.115 3.810 0.501 1.00 98.00 85 ASP A C 1
ATOM 639 O O . ASP A 1 85 ? -2.739 4.563 -0.245 1.00 98.00 85 ASP A O 1
ATOM 643 N N . CYS A 1 86 ? -2.424 2.515 0.614 1.00 98.50 86 CYS A N 1
ATOM 644 C CA . CYS A 1 86 ? -3.600 1.917 -0.019 1.00 98.50 86 CYS A CA 1
ATOM 645 C C . CYS A 1 86 ? -4.219 0.832 0.869 1.00 98.50 86 CYS A C 1
ATOM 647 O O . CYS A 1 86 ? -3.534 -0.042 1.397 1.00 98.50 86 CYS A O 1
ATOM 649 N N . TYR A 1 87 ? -5.533 0.887 1.051 1.00 98.56 87 TYR A N 1
ATOM 650 C CA . TYR A 1 87 ? -6.261 -0.014 1.937 1.00 98.56 87 TYR A CA 1
ATOM 651 C C . TYR A 1 87 ? -7.444 -0.618 1.212 1.00 98.56 87 TYR A C 1
ATOM 653 O O . TYR A 1 87 ? -8.234 0.125 0.637 1.00 98.56 87 TYR A O 1
ATOM 661 N N . LYS A 1 88 ? -7.614 -1.939 1.324 1.00 98.44 88 LYS A N 1
ATOM 662 C CA . LYS A 1 88 ? -8.835 -2.638 0.925 1.00 98.44 88 LYS A CA 1
ATOM 663 C C . LYS A 1 88 ? -9.375 -3.442 2.106 1.00 98.44 88 LYS A C 1
ATOM 665 O O . LYS A 1 88 ? -8.741 -4.397 2.563 1.00 98.44 88 LYS A O 1
ATOM 670 N N . ARG A 1 89 ? -10.560 -3.068 2.590 1.00 97.94 89 ARG A N 1
ATOM 671 C CA . ARG A 1 89 ? -11.237 -3.654 3.756 1.00 97.94 89 ARG A CA 1
ATOM 672 C C . ARG A 1 89 ? -11.360 -5.161 3.628 1.00 97.94 89 ARG A C 1
ATOM 674 O O . ARG A 1 89 ? -11.811 -5.665 2.603 1.00 97.94 89 ARG A O 1
ATOM 681 N N . GLY A 1 90 ? -10.925 -5.877 4.663 1.00 97.00 90 GLY A N 1
ATOM 682 C CA . GLY A 1 90 ? -10.917 -7.341 4.691 1.00 97.00 90 GLY A CA 1
ATOM 683 C C . GLY A 1 90 ? -9.943 -8.011 3.712 1.00 97.00 90 GLY A C 1
ATOM 684 O O . GLY A 1 90 ? -9.982 -9.229 3.596 1.00 97.00 90 GLY A O 1
ATOM 685 N N . HIS A 1 91 ? -9.081 -7.257 3.016 1.00 98.12 91 HIS A N 1
ATOM 686 C CA . HIS A 1 91 ? -8.146 -7.802 2.024 1.00 98.12 91 HIS A CA 1
ATOM 687 C C . HIS A 1 91 ? -6.692 -7.459 2.355 1.00 98.12 91 HIS A C 1
ATOM 689 O O . HIS A 1 91 ? -5.922 -8.363 2.665 1.00 98.12 91 HIS A O 1
ATOM 695 N N . PHE A 1 92 ? -6.306 -6.179 2.317 1.00 98.62 92 PHE A N 1
ATOM 696 C CA . PHE A 1 92 ? -4.918 -5.793 2.573 1.00 98.62 92 PHE A CA 1
ATOM 697 C C . PHE A 1 92 ? -4.738 -4.382 3.142 1.00 98.62 92 PHE A C 1
ATOM 699 O O . PHE A 1 92 ? -5.576 -3.493 2.960 1.00 98.62 92 PHE A O 1
ATOM 706 N N . VAL A 1 93 ? -3.582 -4.187 3.777 1.00 98.62 93 VAL A N 1
ATOM 707 C CA . VAL A 1 93 ? -2.911 -2.890 3.960 1.00 98.62 93 VAL A CA 1
ATOM 708 C C . VAL A 1 93 ? -1.697 -2.871 3.037 1.00 98.62 93 VAL A C 1
ATOM 710 O O . VAL A 1 93 ? -0.923 -3.825 3.041 1.00 98.62 93 VAL A O 1
ATOM 713 N N . LEU A 1 94 ? -1.525 -1.804 2.263 1.00 98.69 94 LEU A N 1
ATOM 714 C CA . LEU A 1 94 ? -0.349 -1.576 1.432 1.00 98.69 94 LEU A CA 1
ATOM 715 C C . LEU A 1 94 ? 0.408 -0.352 1.942 1.00 98.69 94 LEU A C 1
ATOM 717 O O . LEU A 1 94 ? -0.190 0.711 2.110 1.00 98.69 94 LEU A O 1
ATOM 721 N N . GLU A 1 95 ? 1.711 -0.530 2.141 1.00 98.31 95 GLU A N 1
ATOM 722 C CA . GLU A 1 95 ? 2.685 0.510 2.467 1.00 98.31 95 GLU A CA 1
ATOM 723 C C . GLU A 1 95 ? 3.669 0.669 1.303 1.00 98.31 95 GLU A C 1
ATOM 725 O O . GLU A 1 95 ? 4.350 -0.282 0.914 1.00 98.31 95 GLU A O 1
ATOM 730 N N . ALA A 1 96 ? 3.758 1.865 0.734 1.00 96.69 96 ALA A N 1
ATOM 731 C CA . ALA A 1 96 ? 4.737 2.202 -0.283 1.00 96.69 96 ALA A CA 1
ATOM 732 C C . ALA A 1 96 ? 5.958 2.866 0.369 1.00 96.69 96 ALA A C 1
ATOM 734 O O . ALA A 1 96 ? 5.836 3.662 1.295 1.00 96.69 96 ALA A O 1
ATOM 735 N N . LYS A 1 97 ? 7.158 2.543 -0.120 1.00 94.12 97 LYS A N 1
ATOM 736 C CA . LYS A 1 97 ? 8.416 3.182 0.277 1.00 94.12 97 LYS A CA 1
ATOM 737 C C . LYS A 1 97 ? 9.320 3.410 -0.923 1.00 94.12 97 LYS A C 1
ATOM 739 O O . LYS A 1 97 ? 9.416 2.559 -1.794 1.00 94.12 97 LYS A O 1
ATOM 744 N N . LYS A 1 98 ? 10.045 4.529 -0.960 1.00 91.94 98 LYS A N 1
ATOM 745 C CA . LYS A 1 98 ? 11.193 4.701 -1.864 1.00 91.94 98 LYS A CA 1
ATOM 746 C C . LYS A 1 98 ? 12.484 4.466 -1.092 1.00 91.94 98 LYS A C 1
ATOM 748 O O . LYS A 1 98 ? 12.960 5.362 -0.388 1.00 91.94 98 LYS A O 1
ATOM 753 N N . ILE A 1 99 ? 13.084 3.292 -1.251 1.00 91.88 99 ILE A N 1
ATOM 754 C CA . ILE A 1 99 ? 14.323 2.935 -0.565 1.00 91.88 99 ILE A CA 1
ATOM 755 C C . ILE A 1 99 ? 15.493 3.290 -1.485 1.00 91.88 99 ILE A C 1
ATOM 757 O O . ILE A 1 99 ? 15.681 2.730 -2.557 1.00 91.88 99 ILE A O 1
ATOM 761 N N . ARG A 1 100 ? 16.302 4.272 -1.075 1.00 89.81 100 ARG A N 1
ATOM 762 C CA . ARG A 1 100 ? 17.490 4.717 -1.829 1.00 89.81 100 ARG A CA 1
ATOM 763 C C . ARG A 1 100 ? 18.750 3.999 -1.354 1.00 89.81 100 ARG A C 1
ATOM 765 O O . ARG A 1 100 ? 19.729 4.640 -0.979 1.00 89.81 100 ARG A O 1
ATOM 772 N N . LEU A 1 101 ? 18.686 2.676 -1.302 1.00 91.50 101 LEU A N 1
ATOM 773 C CA . LEU A 1 101 ? 19.791 1.805 -0.915 1.00 91.50 101 LEU A CA 1
ATOM 774 C C . LEU A 1 101 ? 19.959 0.727 -1.980 1.00 91.50 101 LEU A C 1
ATOM 776 O O . LEU A 1 101 ? 19.026 0.435 -2.723 1.00 91.50 101 LEU A O 1
ATOM 780 N N . ASP A 1 102 ? 21.153 0.151 -2.054 1.00 88.94 102 ASP A N 1
ATOM 781 C CA . ASP A 1 102 ? 21.400 -0.979 -2.942 1.00 88.94 102 ASP A CA 1
ATOM 782 C C . ASP A 1 102 ? 20.524 -2.169 -2.524 1.00 88.94 102 ASP A C 1
ATOM 784 O O . ASP A 1 102 ? 20.499 -2.528 -1.343 1.00 88.94 102 ASP A O 1
ATOM 788 N N . ALA A 1 103 ? 19.811 -2.768 -3.480 1.00 85.94 103 ALA A N 1
ATOM 789 C CA . ALA A 1 103 ? 18.847 -3.836 -3.220 1.00 85.94 103 ALA A CA 1
ATOM 790 C C . ALA A 1 103 ? 19.477 -5.114 -2.633 1.00 85.94 103 ALA A C 1
ATOM 792 O O . ALA A 1 103 ? 18.767 -5.914 -2.038 1.00 85.94 103 ALA A O 1
ATOM 793 N N . ALA A 1 104 ? 20.792 -5.314 -2.775 1.00 89.25 104 ALA A N 1
ATOM 794 C CA . ALA A 1 104 ? 21.522 -6.429 -2.170 1.00 89.25 104 ALA A CA 1
ATOM 795 C C . ALA A 1 104 ? 22.118 -6.081 -0.792 1.00 89.25 104 ALA A C 1
ATOM 797 O O . ALA A 1 104 ? 22.822 -6.895 -0.189 1.00 89.25 104 ALA A O 1
ATOM 798 N N . SER A 1 105 ? 21.894 -4.865 -0.288 1.00 94.94 105 SER A N 1
ATOM 799 C CA . SER A 1 105 ? 22.446 -4.421 0.989 1.00 94.94 105 SER A CA 1
ATOM 800 C C . SER A 1 105 ? 21.540 -4.774 2.168 1.00 94.94 105 SER A C 1
ATOM 802 O O . SER A 1 105 ? 20.326 -4.610 2.114 1.00 94.94 105 SER A O 1
ATOM 804 N N . LYS A 1 106 ? 22.150 -5.097 3.316 1.00 95.50 106 LYS A N 1
ATOM 805 C CA . LYS A 1 106 ? 21.427 -5.263 4.591 1.00 95.50 106 LYS A CA 1
ATOM 806 C C . LYS A 1 106 ? 20.552 -4.045 4.940 1.00 95.50 106 LYS A C 1
ATOM 808 O O . LYS A 1 106 ? 19.510 -4.175 5.571 1.00 95.50 106 LYS A O 1
ATOM 813 N N . GLY A 1 107 ? 20.984 -2.841 4.559 1.00 96.81 107 GLY A N 1
ATOM 814 C CA . GLY A 1 107 ? 20.217 -1.622 4.815 1.00 96.81 107 GLY A CA 1
ATOM 815 C C . GLY A 1 107 ? 18.877 -1.598 4.074 1.00 96.81 107 GLY A C 1
ATOM 816 O O . GLY A 1 107 ? 17.907 -1.068 4.614 1.00 96.81 107 GLY A O 1
ATOM 817 N N . PHE A 1 108 ? 18.821 -2.184 2.875 1.00 94.69 108 PHE A N 1
ATOM 818 C CA . PHE A 1 108 ? 17.590 -2.345 2.106 1.00 94.69 108 PHE A CA 1
ATOM 819 C C . PHE A 1 108 ? 16.635 -3.326 2.798 1.00 94.69 108 PHE A C 1
ATOM 821 O O . PHE A 1 108 ? 15.488 -2.963 3.056 1.00 94.69 108 PHE A O 1
ATOM 828 N N . ASP A 1 109 ? 17.135 -4.487 3.232 1.00 94.75 109 ASP A N 1
ATOM 829 C CA . ASP A 1 109 ? 16.349 -5.468 3.998 1.00 94.75 109 ASP A CA 1
ATOM 830 C C . ASP A 1 109 ? 15.788 -4.865 5.296 1.00 94.75 109 ASP A C 1
ATOM 832 O O . ASP A 1 109 ? 14.601 -4.987 5.602 1.00 94.75 109 ASP A O 1
ATOM 836 N N . ASP A 1 110 ? 16.620 -4.134 6.046 1.00 97.56 110 ASP A N 1
ATOM 837 C CA . ASP A 1 110 ? 16.186 -3.464 7.273 1.00 97.56 110 ASP A CA 1
ATOM 838 C C . ASP A 1 110 ? 15.121 -2.388 6.981 1.00 97.56 110 ASP A C 1
ATOM 840 O O . ASP A 1 110 ? 14.267 -2.099 7.824 1.00 97.56 110 ASP A O 1
ATOM 844 N N . ALA A 1 111 ? 15.183 -1.722 5.824 1.00 97.31 111 ALA A N 1
ATOM 845 C CA . ALA A 1 111 ? 14.190 -0.728 5.423 1.00 97.31 111 ALA A CA 1
ATOM 846 C C . ALA A 1 111 ? 12.846 -1.388 5.077 1.00 97.31 111 ALA A C 1
ATOM 848 O O . ALA A 1 111 ? 11.811 -0.920 5.558 1.00 97.31 111 ALA A O 1
ATOM 849 N N . LEU A 1 112 ? 12.861 -2.505 4.345 1.00 96.94 112 LEU A N 1
ATOM 850 C CA . LEU A 1 112 ? 11.667 -3.306 4.062 1.00 96.94 112 LEU A CA 1
ATOM 851 C C . LEU A 1 112 ? 11.037 -3.864 5.342 1.00 96.94 112 LEU A C 1
ATOM 853 O O . LEU A 1 112 ? 9.829 -3.736 5.547 1.00 96.94 112 LEU A O 1
ATOM 857 N N . GLN A 1 113 ? 11.847 -4.376 6.272 1.00 97.75 113 GLN A N 1
ATOM 858 C CA . GLN A 1 113 ? 11.341 -4.878 7.549 1.00 97.75 113 GLN A CA 1
ATOM 859 C C . GLN A 1 113 ? 10.667 -3.777 8.385 1.00 97.75 113 GLN A C 1
ATOM 861 O O . GLN A 1 113 ? 9.641 -4.018 9.026 1.00 97.75 113 GLN A O 1
ATOM 866 N N . ARG A 1 114 ? 11.196 -2.545 8.361 1.00 98.31 114 ARG A N 1
ATOM 867 C CA . ARG A 1 114 ? 10.539 -1.393 9.004 1.00 98.31 114 ARG A CA 1
ATOM 868 C C . ARG A 1 114 ? 9.226 -1.025 8.314 1.00 98.31 114 ARG A C 1
ATOM 870 O O . ARG A 1 114 ? 8.254 -0.745 9.012 1.00 98.31 114 ARG A O 1
ATOM 877 N N . ALA A 1 115 ? 9.180 -1.055 6.982 1.00 97.88 115 ALA A N 1
ATOM 878 C CA . ALA A 1 115 ? 7.960 -0.799 6.216 1.00 97.88 115 ALA A CA 1
ATOM 879 C C . ALA A 1 115 ? 6.869 -1.837 6.525 1.00 97.88 115 ALA A C 1
ATOM 881 O O . ALA A 1 115 ? 5.722 -1.477 6.789 1.00 97.88 115 ALA A O 1
ATOM 882 N N . ARG A 1 116 ? 7.241 -3.117 6.630 1.00 98.12 116 ARG A N 1
ATOM 883 C CA . ARG A 1 116 ? 6.344 -4.172 7.114 1.00 98.12 116 ARG A CA 1
ATOM 884 C C . ARG A 1 116 ? 5.828 -3.869 8.523 1.00 98.12 116 ARG A C 1
ATOM 886 O O . ARG A 1 116 ? 4.623 -3.931 8.750 1.00 98.12 116 ARG A O 1
ATOM 893 N N . GLY A 1 117 ? 6.706 -3.506 9.461 1.00 98.44 117 GLY A N 1
ATOM 894 C CA . GLY A 1 117 ? 6.300 -3.146 10.827 1.00 98.44 117 GLY A CA 1
ATOM 895 C C . GLY A 1 117 ? 5.329 -1.956 10.872 1.00 98.44 117 GLY A C 1
ATOM 896 O O . GLY A 1 117 ? 4.416 -1.923 11.702 1.00 98.44 117 GLY A O 1
ATOM 897 N N . GLN A 1 118 ? 5.476 -1.004 9.946 1.00 97.88 118 GLN A N 1
ATOM 898 C CA . GLN A 1 118 ? 4.540 0.104 9.761 1.00 97.88 118 GLN A CA 1
ATOM 899 C C . GLN A 1 118 ? 3.174 -0.388 9.248 1.00 97.88 118 GLN A C 1
ATOM 901 O O . GLN A 1 118 ? 2.152 -0.058 9.854 1.00 97.88 118 GLN A O 1
ATOM 906 N N . ALA A 1 119 ? 3.147 -1.254 8.229 1.00 98.44 119 ALA A N 1
ATOM 907 C CA . ALA A 1 119 ? 1.920 -1.886 7.734 1.00 98.44 119 ALA A CA 1
ATOM 908 C C . ALA A 1 119 ? 1.201 -2.712 8.823 1.00 98.44 119 ALA A C 1
ATOM 910 O O . ALA A 1 119 ? -0.016 -2.608 8.980 1.00 98.44 119 ALA A O 1
ATOM 911 N N . GLU A 1 120 ? 1.940 -3.465 9.647 1.00 98.25 120 GLU A N 1
ATOM 912 C CA . GLU A 1 120 ? 1.408 -4.186 10.816 1.00 98.25 120 GLU A CA 1
ATOM 913 C C . GLU A 1 120 ? 0.818 -3.228 11.864 1.00 98.25 120 GLU A C 1
ATOM 915 O O . GLU A 1 120 ? -0.206 -3.511 12.495 1.00 98.25 120 GLU A O 1
ATOM 920 N N . GLY A 1 121 ? 1.466 -2.080 12.080 1.00 97.75 121 GLY A N 1
ATOM 921 C CA . GLY A 1 121 ? 0.957 -1.009 12.933 1.00 97.75 121 GLY A CA 1
ATOM 922 C C . GLY A 1 121 ? -0.385 -0.478 12.433 1.00 97.75 121 GLY A C 1
ATOM 923 O O . GLY A 1 121 ? -1.342 -0.393 13.205 1.00 97.75 121 GLY A O 1
ATOM 924 N N . TYR A 1 122 ? -0.484 -0.189 11.137 1.00 98.00 122 TYR A N 1
ATOM 925 C CA . TYR A 1 122 ? -1.725 0.262 10.520 1.00 98.00 122 TYR A CA 1
ATOM 926 C C . TYR A 1 122 ? -2.832 -0.785 10.568 1.00 98.00 122 TYR A C 1
ATOM 928 O O . TYR A 1 122 ? -3.954 -0.469 10.967 1.00 98.00 122 TYR A O 1
ATOM 936 N N . ALA A 1 123 ? -2.517 -2.037 10.237 1.00 97.56 123 ALA A N 1
ATOM 937 C CA . ALA A 1 123 ? -3.474 -3.131 10.295 1.00 97.56 123 ALA A CA 1
ATOM 938 C C . ALA A 1 123 ? -4.078 -3.274 11.696 1.00 97.56 123 ALA A C 1
ATOM 940 O O . ALA A 1 123 ? -5.275 -3.522 11.798 1.00 97.56 123 ALA A O 1
ATOM 941 N N . ARG A 1 124 ? -3.300 -3.048 12.768 1.00 96.31 124 ARG A N 1
ATOM 942 C CA . ARG A 1 124 ? -3.776 -3.023 14.168 1.00 96.31 124 ARG A CA 1
ATOM 943 C C . ARG A 1 124 ? -4.553 -1.760 14.550 1.00 96.31 124 ARG A C 1
ATOM 945 O O . ARG A 1 124 ? -5.390 -1.825 15.447 1.00 96.31 124 ARG A O 1
ATOM 952 N N . ALA A 1 125 ? -4.296 -0.634 13.889 1.00 96.25 125 ALA A N 1
ATOM 953 C CA . ALA A 1 125 ? -4.952 0.647 14.160 1.00 96.25 125 ALA A CA 1
ATOM 954 C C . ALA A 1 125 ? -6.333 0.796 13.493 1.00 96.25 125 ALA A C 1
ATOM 956 O O . ALA A 1 125 ? -7.083 1.707 13.844 1.00 96.25 125 ALA A O 1
ATOM 957 N N . LEU A 1 126 ? -6.692 -0.085 12.551 1.00 96.50 126 LEU A N 1
ATOM 958 C CA . LEU A 1 126 ? -8.033 -0.097 11.955 1.00 96.50 126 LEU A CA 1
ATOM 959 C C . LEU A 1 126 ? -9.131 -0.318 13.024 1.00 96.50 126 LEU A C 1
ATOM 961 O O . LEU A 1 126 ? -8.867 -0.964 14.051 1.00 96.50 126 LEU A O 1
ATOM 965 N N . PRO A 1 127 ? -10.359 0.184 12.808 1.00 94.06 127 PRO A N 1
ATOM 966 C CA . PRO A 1 127 ? -11.490 -0.103 13.687 1.00 94.06 127 PRO A CA 1
ATOM 967 C C . PRO A 1 127 ? -11.722 -1.615 13.847 1.00 94.06 127 PRO A C 1
ATOM 969 O O . PRO A 1 127 ? -11.534 -2.391 12.913 1.00 94.06 127 PRO A O 1
ATOM 972 N N . ALA A 1 128 ? -12.077 -2.054 15.057 1.00 91.75 128 ALA A N 1
ATOM 973 C CA . ALA A 1 128 ? -12.170 -3.481 15.378 1.00 91.75 128 ALA A CA 1
ATOM 974 C C . ALA A 1 128 ? -13.307 -4.200 14.629 1.00 91.75 128 ALA A C 1
ATOM 976 O O . ALA A 1 128 ? -13.185 -5.384 14.325 1.00 91.75 128 ALA A O 1
ATOM 977 N N . ASP A 1 129 ? -14.383 -3.481 14.320 1.00 93.25 129 ASP A N 1
ATOM 978 C CA . ASP A 1 129 ? -15.549 -3.946 13.568 1.00 93.25 129 ASP A CA 1
ATOM 979 C C . ASP A 1 129 ? -15.271 -4.150 12.070 1.00 93.25 129 ASP A C 1
ATOM 981 O O . ASP A 1 129 ? -16.002 -4.885 11.411 1.00 93.25 129 ASP A O 1
ATOM 985 N N . GLU A 1 130 ? -14.189 -3.577 11.531 1.00 94.00 130 GLU A N 1
ATOM 986 C CA . GLU A 1 130 ? -13.743 -3.825 10.150 1.00 94.00 130 GLU A CA 1
ATOM 987 C C . GLU A 1 130 ? -12.938 -5.129 10.006 1.00 94.00 130 GLU A C 1
ATOM 989 O O . GLU A 1 130 ? -12.664 -5.574 8.888 1.00 94.00 130 GLU A O 1
ATOM 994 N N . GLY A 1 131 ? -12.557 -5.749 11.128 1.00 92.31 131 GLY A N 1
ATOM 995 C CA . GLY A 1 131 ? -11.631 -6.875 11.157 1.00 92.31 131 GLY A CA 1
ATOM 996 C C . GLY A 1 131 ? -10.192 -6.475 10.811 1.00 92.31 131 GLY A C 1
ATOM 997 O O . GLY A 1 131 ? -9.868 -5.315 10.549 1.00 92.31 131 GLY A O 1
ATOM 998 N N . ARG A 1 132 ? -9.286 -7.457 10.839 1.00 95.44 132 ARG A N 1
ATOM 999 C CA . ARG A 1 132 ? -7.887 -7.265 10.433 1.00 95.44 132 ARG A CA 1
ATOM 1000 C C . ARG A 1 132 ? -7.701 -7.800 9.015 1.00 95.44 132 ARG A C 1
ATOM 1002 O O . ARG A 1 132 ? -8.106 -8.935 8.768 1.00 95.44 132 ARG A O 1
ATOM 1009 N N . PRO A 1 133 ? -7.133 -7.014 8.084 1.00 97.12 133 PRO A N 1
ATOM 1010 C CA . PRO A 1 133 ? -6.841 -7.510 6.747 1.00 97.12 133 PRO A CA 1
ATOM 1011 C C . PRO A 1 133 ? -5.890 -8.715 6.805 1.00 97.12 133 PRO A C 1
ATOM 1013 O O . PRO A 1 133 ? -4.934 -8.670 7.580 1.00 97.12 133 PRO A O 1
ATOM 1016 N N . PRO A 1 134 ? -6.135 -9.773 6.013 1.00 97.50 134 PRO A N 1
ATOM 1017 C CA . PRO A 1 134 ? -5.318 -10.984 6.022 1.00 97.50 134 PRO A CA 1
ATOM 1018 C C . PRO A 1 134 ? -3.942 -10.802 5.378 1.00 97.50 134 PRO A C 1
ATOM 1020 O O . PRO A 1 134 ? -3.068 -11.623 5.618 1.00 97.50 134 PRO A O 1
ATOM 1023 N N . PHE A 1 135 ? -3.741 -9.756 4.569 1.00 98.50 135 PHE A N 1
ATOM 1024 C CA . PHE A 1 135 ? -2.471 -9.520 3.890 1.00 98.50 135 PHE A CA 1
ATOM 1025 C C . PHE A 1 135 ? -1.880 -8.145 4.192 1.00 98.50 135 PHE A C 1
ATOM 1027 O O . PHE A 1 135 ? -2.595 -7.147 4.329 1.00 98.50 135 PHE A O 1
ATOM 1034 N N . LEU A 1 136 ? -0.551 -8.086 4.214 1.00 98.69 136 LEU A N 1
ATOM 1035 C CA . LEU A 1 136 ? 0.209 -6.841 4.151 1.00 98.69 136 LEU A CA 1
ATOM 1036 C C . LEU A 1 136 ? 1.018 -6.824 2.861 1.00 98.69 136 LEU A C 1
ATOM 1038 O O . LEU A 1 136 ? 1.594 -7.841 2.475 1.00 98.69 136 LEU A O 1
ATOM 1042 N N . ILE A 1 137 ? 1.073 -5.663 2.221 1.00 98.56 137 ILE A N 1
ATOM 1043 C CA . ILE A 1 137 ? 1.840 -5.444 1.001 1.00 98.56 137 ILE A 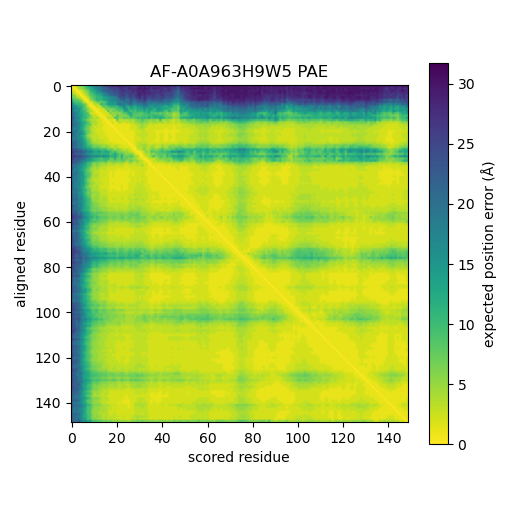CA 1
ATOM 1044 C C . ILE A 1 137 ? 2.839 -4.323 1.265 1.00 98.56 137 ILE A C 1
ATOM 1046 O O . ILE A 1 137 ? 2.456 -3.254 1.733 1.00 98.56 137 ILE A O 1
ATOM 1050 N N . VAL A 1 138 ? 4.109 -4.551 0.947 1.00 98.25 138 VAL A N 1
ATOM 1051 C CA . VAL A 1 138 ? 5.133 -3.500 0.929 1.00 98.25 138 VAL A CA 1
ATOM 1052 C C . VAL A 1 138 ? 5.606 -3.313 -0.505 1.00 98.25 138 VAL A C 1
ATOM 1054 O O . VAL A 1 138 ? 5.920 -4.289 -1.184 1.00 98.25 138 VAL A O 1
ATOM 1057 N N . VAL A 1 139 ? 5.643 -2.069 -0.981 1.00 96.69 139 VAL A N 1
ATOM 1058 C CA . VAL A 1 139 ? 6.046 -1.747 -2.357 1.00 96.69 139 VAL A CA 1
ATOM 1059 C C . VAL A 1 139 ? 7.201 -0.757 -2.363 1.00 96.69 139 VAL A C 1
ATOM 1061 O O . VAL A 1 139 ? 7.051 0.358 -1.874 1.00 96.69 139 VAL A O 1
ATOM 1064 N N . ASP A 1 140 ? 8.304 -1.119 -3.022 1.00 94.75 140 ASP A N 1
ATOM 1065 C CA . ASP A 1 140 ? 9.257 -0.147 -3.569 1.00 94.75 140 ASP A CA 1
ATOM 1066 C C . ASP A 1 140 ? 9.145 -0.147 -5.091 1.00 94.75 140 ASP A C 1
ATOM 1068 O O . ASP A 1 140 ? 9.511 -1.111 -5.773 1.00 94.75 140 ASP A O 1
ATOM 1072 N N . VAL A 1 141 ? 8.589 0.942 -5.626 1.00 93.56 141 VAL A N 1
ATOM 1073 C CA . VAL A 1 141 ? 8.279 1.077 -7.051 1.00 93.56 141 VAL A CA 1
ATOM 1074 C C . VAL A 1 141 ? 9.549 0.929 -7.888 1.00 93.56 141 VAL A C 1
ATOM 1076 O O . VAL A 1 141 ? 10.502 1.700 -7.761 1.00 93.56 141 VAL A O 1
ATOM 1079 N N . GLY A 1 142 ? 9.507 -0.055 -8.789 1.00 90.62 142 GLY A N 1
ATOM 1080 C CA . GLY A 1 142 ? 10.611 -0.412 -9.679 1.00 90.62 142 GLY A CA 1
ATOM 1081 C C . GLY A 1 142 ? 11.547 -1.487 -9.121 1.00 90.62 142 GLY A C 1
ATOM 1082 O O . GLY A 1 142 ? 12.322 -2.048 -9.894 1.00 90.62 142 GLY A O 1
ATOM 1083 N N . HIS A 1 143 ? 11.435 -1.835 -7.835 1.00 91.56 143 HIS A N 1
ATOM 1084 C CA . HIS A 1 143 ? 12.337 -2.778 -7.173 1.00 91.56 143 HIS A CA 1
ATOM 1085 C C . HIS A 1 143 ? 11.616 -4.028 -6.665 1.00 91.56 143 HIS A C 1
ATOM 1087 O O . HIS A 1 143 ? 11.964 -5.131 -7.087 1.00 91.56 143 HIS A O 1
ATOM 1093 N N . VAL A 1 144 ? 10.609 -3.880 -5.795 1.00 93.75 144 VAL A N 1
ATOM 1094 C CA . VAL A 1 144 ? 9.984 -5.020 -5.107 1.00 93.75 144 VAL A CA 1
ATOM 1095 C C . VAL A 1 144 ? 8.504 -4.794 -4.787 1.00 93.75 144 VAL A C 1
ATOM 1097 O O . VAL A 1 144 ? 8.064 -3.674 -4.527 1.00 93.75 144 VAL A O 1
ATOM 1100 N N . ILE A 1 145 ? 7.750 -5.894 -4.788 1.00 95.75 145 ILE A N 1
ATOM 1101 C CA . ILE A 1 145 ? 6.436 -6.029 -4.153 1.00 95.75 145 ILE A CA 1
ATOM 1102 C C . ILE A 1 145 ? 6.552 -7.219 -3.193 1.00 95.75 145 ILE A C 1
ATOM 1104 O O . ILE A 1 145 ? 6.709 -8.351 -3.650 1.00 95.75 145 ILE A O 1
ATOM 1108 N N . GLU A 1 146 ? 6.498 -6.983 -1.885 1.00 97.25 146 GLU A N 1
ATOM 1109 C CA . GLU A 1 146 ? 6.491 -8.045 -0.874 1.00 97.25 146 GLU A CA 1
ATOM 1110 C C . GLU A 1 146 ? 5.077 -8.276 -0.349 1.00 97.25 146 GLU A C 1
ATOM 1112 O O . GLU A 1 146 ? 4.367 -7.323 -0.024 1.00 97.25 146 GLU A O 1
ATOM 1117 N N . LEU A 1 147 ? 4.684 -9.546 -0.249 1.00 97.94 147 LEU A N 1
ATOM 1118 C CA . LEU A 1 147 ? 3.387 -9.976 0.263 1.00 97.94 147 LEU A CA 1
ATOM 1119 C C . LEU A 1 147 ? 3.583 -10.810 1.531 1.00 97.94 147 LEU A C 1
ATOM 1121 O O . LEU A 1 147 ? 4.360 -11.764 1.539 1.00 97.94 147 LEU A O 1
ATOM 1125 N N . TYR A 1 148 ? 2.834 -10.472 2.577 1.00 97.88 148 TYR A N 1
ATOM 1126 C CA . TYR A 1 148 ? 2.856 -11.142 3.876 1.00 97.88 148 TYR A CA 1
ATOM 1127 C C . TYR A 1 148 ? 1.450 -11.610 4.264 1.00 97.88 148 TYR A C 1
ATOM 1129 O O . TYR A 1 148 ? 0.484 -10.905 3.963 1.00 97.88 148 TYR A O 1
ATOM 1137 N N . ALA A 1 149 ? 1.352 -12.761 4.941 1.00 93.25 149 ALA A N 1
ATOM 1138 C CA . ALA A 1 149 ? 0.117 -13.394 5.419 1.00 93.25 149 ALA A CA 1
ATOM 1139 C C . ALA A 1 149 ? 0.297 -13.958 6.837 1.00 93.25 149 ALA A C 1
ATOM 1141 O O . ALA A 1 149 ? 1.452 -14.323 7.168 1.00 93.25 149 ALA A O 1
#

Solvent-accessible surface area (backbone atoms only — not comparable to full-atom values): 8672 Å² total; per-residue (Å²): 138,83,80,83,80,82,77,65,64,67,62,54,52,50,51,51,52,51,51,52,52,51,57,56,38,52,71,55,82,74,55,48,89,77,40,50,66,60,50,52,44,52,48,20,60,76,70,74,46,84,60,68,46,86,71,57,92,54,65,85,76,46,47,37,13,53,56,41,70,39,52,42,79,46,98,88,73,50,72,48,82,49,62,37,53,33,33,33,70,64,46,32,34,31,33,72,46,69,76,94,53,58,85,90,36,71,68,34,55,54,49,52,54,50,46,48,53,50,34,55,50,50,47,68,31,46,61,77,93,62,51,64,40,63,28,40,35,38,32,28,81,53,78,48,77,47,81,45,115

Mean predicted aligned error: 5.71 Å

Foldseek 3Di:
DDDDPDDPVVVVVLVVLVVVLLVVQLPDPDAQVVPPLVNQVSVCVSVVHDHADDDDPDLVVRQWHAFRKFWDADPVRDIDIGTFRIDHQQAEGEFEDADPDDCPDPSVVVVQVVSVVVRVRRQVRDDPVSPGHPWYWYDHTSRDIDIDD

Secondary structure (DSSP, 8-state):
--------HHHHHHHHHHHHHHHHHHT--S-HHHHHHHHHHHHHHHTT-PPPBPP-SSGGG-SEEEEEEEEEEPTTS-EEEEEEEEEETTTEEEEE----S-TTSHHHHHHHHHHHHHHHHHHHHS-GGG---SEEEEEETTTEEEEE-

pLDDT: mean 91.59, std 10.73, range [44.69, 98.69]

Sequence (149 aa):
MNEPSLSAAPAAEASASAAAFVARWRAADGSELANYQLFVTDLCRLLDVPSPEPAHDDSRDNAYVFERRVSFRHGDGSSSSGRIDCYKRGHFVLEAKKIRLDAASKGFDDALQRARGQAEGYARALPADEGRPPFLIVVDVGHVIELYA

Radius of gyration: 18.36 Å; Cα contacts (8 Å, |Δi|>4): 216; chains: 1; bounding box: 40×50×62 Å